Protein AF-A0A929PPQ3-F1 (afdb_monomer_lite)

Sequence (54 aa):
GVKISSTTDQLLYQNQGQAGIPLSQAEREAMIAFLGTLTDHEFITNKKMNNPNP

Radius of gyration: 17.52 Å; chains: 1; bounding box: 33×34×37 Å

Secondary structure (DSSP, 8-state):
-PPP-TT--GGGBPTTS-BS----HHHHHHHHHHHHHT--HHHHH-TTTS-S--

pLDDT: mean 83.59, std 8.49, range [61.06, 97.06]

Foldseek 3Di:
DDDDDPPDDPVQADPPGHGDDDDDPVRVVVVVVVVVVVDDPCCVPPPVNVPPPD

Structure (mmCIF, N/CA/C/O backbone):
data_AF-A0A929PPQ3-F1
#
_entry.id   AF-A0A929PPQ3-F1
#
loop_
_atom_site.group_PDB
_atom_site.id
_atom_site.type_symbol
_atom_site.label_atom_id
_atom_site.label_alt_id
_atom_site.label_comp_id
_atom_site.label_asym_id
_atom_site.label_entity_id
_atom_site.label_seq_id
_atom_site.pdbx_PDB_ins_code
_atom_site.Cartn_x
_atom_site.Cartn_y
_atom_site.Cartn_z
_atom_site.occupancy
_atom_site.B_iso_or_equiv
_atom_site.auth_seq_id
_atom_site.auth_comp_id
_atom_site.auth_asym_id
_atom_site.auth_atom_id
_atom_site.pdbx_PDB_model_num
ATOM 1 N N . GLY A 1 1 ? -1.845 4.587 6.363 1.00 71.56 1 GLY A N 1
ATOM 2 C CA . GLY A 1 1 ? -2.904 3.964 7.186 1.00 71.56 1 GLY A CA 1
ATOM 3 C C . GLY A 1 1 ? -3.499 4.995 8.126 1.00 71.56 1 GLY A C 1
ATOM 4 O O . GLY A 1 1 ? -2.927 6.073 8.243 1.00 71.56 1 GLY A O 1
ATOM 5 N N . VAL A 1 2 ? -4.625 4.681 8.772 1.00 80.75 2 VAL A N 1
ATOM 6 C CA . VAL A 1 2 ? -5.256 5.554 9.780 1.00 80.75 2 VAL A CA 1
ATOM 7 C C . VAL A 1 2 ? -4.397 5.563 11.047 1.00 80.75 2 VAL A C 1
ATOM 9 O O . VAL A 1 2 ? -3.998 4.504 11.529 1.00 80.75 2 VAL A O 1
ATOM 12 N N . LYS A 1 3 ? -4.081 6.752 11.569 1.00 83.56 3 LYS A N 1
ATOM 13 C CA . LYS A 1 3 ? -3.302 6.925 12.800 1.00 83.56 3 LYS A CA 1
ATOM 14 C C . LYS A 1 3 ? -4.245 7.304 13.934 1.00 83.56 3 LYS A C 1
ATOM 16 O O . LYS A 1 3 ? -4.958 8.294 13.815 1.00 83.56 3 LYS A O 1
ATOM 21 N N . ILE A 1 4 ? -4.220 6.527 15.012 1.00 88.31 4 ILE A N 1
ATOM 22 C CA . ILE A 1 4 ? -5.067 6.767 16.181 1.00 88.31 4 ILE A CA 1
ATOM 23 C C . ILE A 1 4 ? -4.684 8.082 16.862 1.00 88.31 4 ILE A C 1
ATOM 25 O O . ILE A 1 4 ? -3.507 8.364 17.097 1.00 88.31 4 ILE A O 1
ATOM 29 N N . SER A 1 5 ? -5.704 8.859 17.201 1.00 89.94 5 SER A N 1
ATOM 30 C CA . SER A 1 5 ? -5.652 10.086 17.989 1.00 89.94 5 SER A CA 1
ATOM 31 C C . SER A 1 5 ? -6.880 10.172 18.900 1.00 89.94 5 SER A C 1
ATOM 33 O O . SER A 1 5 ? -7.838 9.412 18.751 1.00 89.94 5 SER A O 1
ATOM 35 N N . SER A 1 6 ? -6.890 11.153 19.805 1.00 90.56 6 SER A N 1
ATOM 36 C CA . SER A 1 6 ? -8.034 11.442 20.682 1.00 90.56 6 SER A CA 1
ATOM 37 C C . SER A 1 6 ? -9.323 11.814 19.939 1.00 90.56 6 SER A C 1
ATOM 39 O O . SER A 1 6 ? -10.391 11.802 20.539 1.00 90.56 6 SER A O 1
ATOM 41 N N . THR A 1 7 ? -9.235 12.139 18.649 1.00 91.31 7 THR A N 1
ATOM 42 C CA . THR A 1 7 ? -10.364 12.542 17.801 1.00 91.31 7 THR A CA 1
ATOM 43 C C . THR A 1 7 ? -10.713 11.502 16.736 1.00 91.31 7 THR A C 1
ATOM 45 O O . THR A 1 7 ? -11.467 11.798 15.813 1.00 91.31 7 THR A O 1
ATOM 48 N N . THR A 1 8 ? -10.152 10.291 16.815 1.00 87.88 8 THR A N 1
ATOM 49 C CA . THR A 1 8 ? -10.447 9.228 15.845 1.00 87.88 8 THR A CA 1
ATOM 50 C C . THR A 1 8 ? -11.846 8.664 16.081 1.00 87.88 8 THR A C 1
ATOM 52 O O . THR A 1 8 ? -12.139 8.178 17.172 1.00 87.88 8 THR A O 1
ATOM 55 N N . ASP A 1 9 ? -12.686 8.708 15.047 1.00 88.62 9 ASP A N 1
ATOM 56 C CA . ASP A 1 9 ? -14.047 8.165 15.068 1.00 88.62 9 ASP A CA 1
ATOM 57 C C . ASP A 1 9 ? -14.038 6.646 15.319 1.00 88.62 9 ASP A C 1
ATOM 59 O O . ASP A 1 9 ? -13.208 5.919 14.767 1.00 88.62 9 ASP A O 1
ATOM 63 N N . GLN A 1 10 ? -14.973 6.164 16.141 1.00 87.31 10 GLN A N 1
ATOM 64 C CA . GLN A 1 10 ? -15.134 4.745 16.466 1.00 87.31 10 GLN A CA 1
ATOM 65 C C . GLN A 1 10 ? -15.386 3.875 15.227 1.00 87.31 10 GLN A C 1
ATOM 67 O O . GLN A 1 10 ? -14.953 2.725 15.197 1.00 87.31 10 GLN A O 1
ATOM 72 N N . LEU A 1 11 ? -16.003 4.426 14.178 1.00 87.56 11 LEU A N 1
ATOM 73 C CA . LEU A 1 11 ? -16.234 3.730 12.908 1.00 87.56 11 LEU A CA 1
ATOM 74 C C . LEU A 1 11 ? -14.942 3.398 12.147 1.00 87.56 11 LEU A C 1
ATOM 76 O O . LEU A 1 11 ? -14.959 2.574 11.237 1.00 87.56 11 LEU A O 1
ATOM 80 N N . LEU A 1 12 ? -13.818 4.031 12.497 1.00 85.75 12 LEU A N 1
ATOM 81 C CA . LEU A 1 12 ? -12.519 3.807 11.852 1.00 85.75 12 LEU A CA 1
ATOM 82 C C . LEU A 1 12 ? -11.709 2.676 12.506 1.00 85.75 12 LEU A C 1
ATOM 84 O O . LEU A 1 12 ? -10.602 2.364 12.050 1.00 85.75 12 LEU A O 1
ATOM 88 N N . TYR A 1 13 ? -12.244 2.072 13.569 1.00 87.44 13 TYR A N 1
ATOM 89 C CA . TYR A 1 13 ? -11.658 0.924 14.245 1.00 87.44 13 TYR A CA 1
ATOM 90 C C . TYR A 1 13 ? -12.239 -0.374 13.688 1.00 87.44 13 TYR A C 1
ATOM 92 O O . TYR A 1 13 ? -13.440 -0.518 13.482 1.00 87.44 13 TYR A O 1
ATOM 100 N N . GLN A 1 14 ? -11.365 -1.348 13.482 1.00 86.56 14 GLN A N 1
ATOM 101 C CA . GLN A 1 14 ? -11.727 -2.722 13.178 1.00 86.56 14 GLN A CA 1
ATOM 102 C C . GLN A 1 14 ? -12.148 -3.459 14.449 1.00 86.56 14 GLN A C 1
ATOM 104 O O . GLN A 1 14 ? -11.960 -2.995 15.582 1.00 86.56 14 GLN A O 1
ATOM 109 N N . ASN A 1 15 ? -12.623 -4.687 14.248 1.00 74.62 15 ASN A N 1
ATOM 110 C CA . ASN A 1 15 ? -12.765 -5.661 15.319 1.00 74.62 15 ASN A CA 1
ATOM 111 C C . ASN A 1 15 ? -11.437 -5.757 16.093 1.00 74.62 15 ASN A C 1
ATOM 113 O O . ASN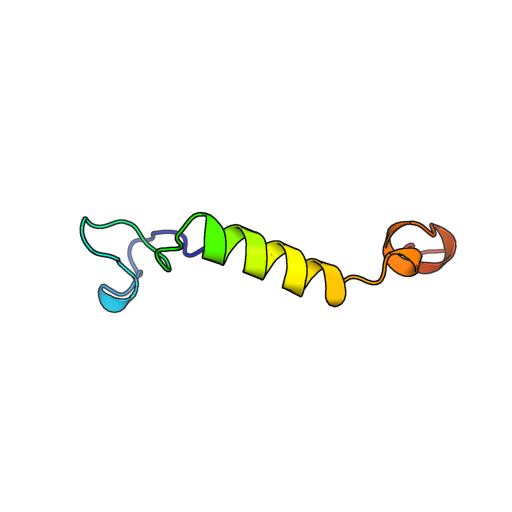 A 1 15 ? -10.375 -5.860 15.485 1.00 74.62 15 ASN A O 1
ATOM 117 N N . GLN A 1 16 ? -11.503 -5.721 17.428 1.00 74.56 16 GLN A N 1
ATOM 118 C CA . GLN A 1 16 ? -10.346 -5.733 18.345 1.00 74.56 16 GLN A CA 1
ATOM 119 C C . GLN A 1 16 ? -9.563 -4.407 18.480 1.00 74.56 16 GLN A C 1
ATOM 121 O O . GLN A 1 16 ? -8.488 -4.394 19.075 1.00 74.56 16 GLN A O 1
ATOM 126 N N . GLY A 1 17 ? -10.109 -3.277 18.010 1.00 77.81 17 GLY A N 1
ATOM 127 C CA . GLY A 1 17 ? -9.586 -1.940 18.338 1.00 77.81 17 GLY A CA 1
ATOM 128 C C . GLY A 1 17 ? -8.386 -1.490 17.501 1.00 77.81 17 GLY A C 1
ATOM 129 O O . GLY A 1 17 ? -7.721 -0.511 17.839 1.00 77.81 17 GLY A O 1
ATOM 130 N N . GLN A 1 18 ? -8.104 -2.179 16.397 1.00 84.88 18 GLN A N 1
ATOM 131 C CA . GLN A 1 18 ? -7.044 -1.809 15.463 1.00 84.88 18 GLN A CA 1
ATOM 132 C C . GLN A 1 18 ? -7.615 -0.901 14.368 1.00 84.88 18 GLN A C 1
ATOM 134 O O . GLN A 1 18 ? -8.631 -1.233 13.775 1.00 84.88 18 GLN A O 1
ATOM 139 N N . ALA A 1 19 ? -7.012 0.253 14.086 1.00 83.56 19 ALA A N 1
ATOM 140 C CA . ALA A 1 19 ? -7.532 1.149 13.049 1.00 83.56 19 ALA A CA 1
ATOM 141 C C . ALA A 1 19 ? -7.190 0.712 11.622 1.00 83.56 19 ALA A C 1
ATOM 143 O O . ALA A 1 19 ? -6.123 0.156 11.355 1.00 83.56 19 ALA A O 1
ATOM 144 N N . GLY A 1 20 ? -8.061 1.085 10.683 1.00 81.31 20 GLY A N 1
ATOM 145 C CA . GLY A 1 20 ? -7.852 0.923 9.243 1.00 81.31 20 GLY A CA 1
ATOM 146 C C . GLY A 1 20 ? -8.720 -0.172 8.633 1.00 81.31 20 GLY A C 1
ATOM 147 O O . GLY A 1 20 ? -9.724 -0.562 9.213 1.00 81.31 20 GLY A O 1
ATOM 148 N N . ILE A 1 21 ? -8.315 -0.688 7.474 1.00 83.38 21 ILE A N 1
ATOM 149 C CA . ILE A 1 21 ? -9.049 -1.729 6.742 1.00 83.38 21 ILE A CA 1
ATOM 150 C C . ILE A 1 21 ? -8.302 -3.060 6.909 1.00 83.38 21 ILE A C 1
ATOM 152 O O . ILE A 1 21 ? -7.090 -3.086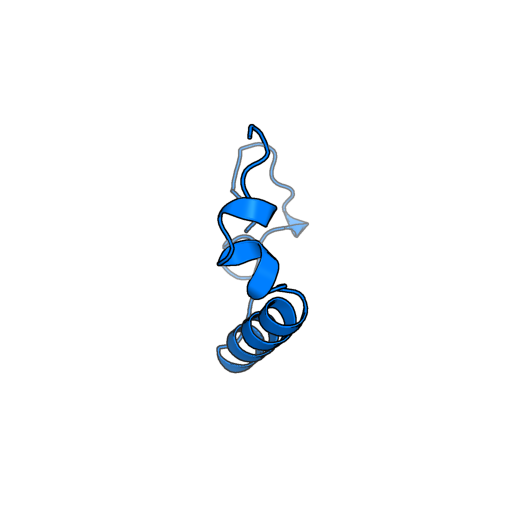 6.656 1.00 83.38 21 ILE A O 1
ATOM 156 N N . PRO A 1 22 ? -8.967 -4.146 7.348 1.00 85.12 22 PRO A N 1
ATOM 157 C CA . PRO A 1 22 ? -8.342 -5.458 7.387 1.00 85.12 22 PRO A CA 1
ATOM 158 C C . PRO A 1 22 ? -8.073 -5.901 5.952 1.00 85.12 22 PRO A C 1
ATOM 160 O O . PRO A 1 22 ? -8.957 -5.838 5.105 1.00 85.12 22 PRO A O 1
ATOM 163 N N . LEU A 1 23 ? -6.846 -6.335 5.683 1.00 88.06 23 LEU A N 1
ATOM 164 C CA . LEU A 1 23 ? -6.463 -6.883 4.388 1.00 88.06 23 LEU A CA 1
ATOM 165 C C . LEU A 1 23 ? -5.874 -8.263 4.615 1.00 88.06 23 LEU A C 1
ATOM 167 O O . LEU A 1 23 ? -4.926 -8.417 5.393 1.00 88.06 23 LEU A O 1
ATOM 171 N N . SER A 1 24 ? -6.410 -9.252 3.910 1.00 92.62 24 SER A N 1
ATOM 172 C CA . SER A 1 24 ? -5.738 -10.534 3.754 1.00 92.62 24 SER A CA 1
ATOM 173 C C . SER A 1 24 ? -4.411 -10.354 3.008 1.00 92.62 24 SER A C 1
ATOM 175 O O . SER A 1 24 ? -4.159 -9.338 2.350 1.00 92.62 24 SER A O 1
ATOM 177 N N . GLN A 1 25 ? -3.544 -11.363 3.093 1.00 94.44 25 GLN A N 1
ATOM 178 C CA . GLN A 1 25 ? -2.273 -11.353 2.371 1.00 94.44 25 GLN A CA 1
ATOM 179 C C . GLN A 1 25 ? -2.484 -11.209 0.853 1.00 94.44 25 GLN A C 1
ATOM 181 O O . GLN A 1 25 ? -1.812 -10.400 0.218 1.00 94.44 25 GLN A O 1
ATOM 186 N N . ALA A 1 26 ? -3.470 -11.917 0.296 1.00 97.06 26 ALA A N 1
ATOM 187 C CA . ALA A 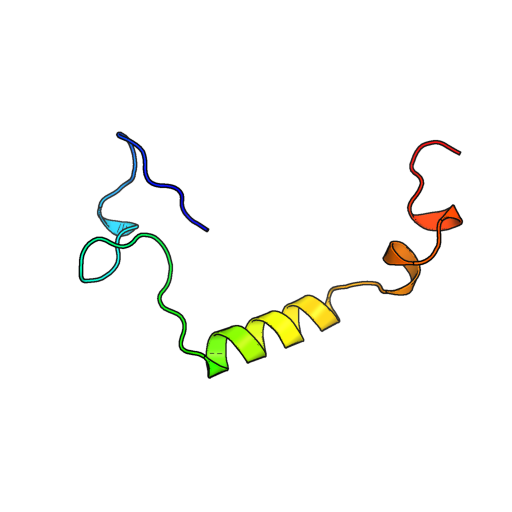1 26 ? -3.793 -11.858 -1.127 1.00 97.06 26 ALA A CA 1
ATOM 188 C C . ALA A 1 26 ? -4.300 -10.470 -1.556 1.00 97.06 26 ALA A C 1
ATOM 190 O O . ALA A 1 26 ? -3.865 -9.942 -2.576 1.00 97.06 26 ALA A O 1
ATOM 191 N N . GLU A 1 27 ? -5.176 -9.841 -0.766 1.00 95.19 27 GLU A N 1
ATOM 192 C CA . GLU A 1 27 ? -5.664 -8.484 -1.058 1.00 95.19 27 GLU A CA 1
ATOM 193 C C . GLU A 1 27 ? -4.538 -7.451 -0.989 1.00 95.19 27 GLU A C 1
ATOM 195 O O . GLU A 1 27 ? -4.463 -6.550 -1.823 1.00 95.19 27 GLU A O 1
ATOM 200 N N . ARG A 1 28 ? -3.622 -7.600 -0.025 1.00 93.38 28 ARG A N 1
ATOM 201 C CA . ARG A 1 28 ? -2.432 -6.751 0.074 1.00 93.38 28 ARG A CA 1
ATOM 202 C C . ARG A 1 28 ? -1.556 -6.873 -1.172 1.00 93.38 28 ARG A C 1
ATOM 204 O O . ARG A 1 28 ? -1.134 -5.851 -1.707 1.00 93.38 28 ARG A O 1
ATOM 211 N N . GLU A 1 29 ? -1.279 -8.092 -1.622 1.00 96.50 29 GLU A N 1
ATOM 212 C CA . GLU A 1 29 ? -0.461 -8.348 -2.813 1.00 96.50 29 GLU A CA 1
ATOM 213 C C . GLU A 1 29 ? -1.123 -7.805 -4.083 1.00 96.50 29 GLU A C 1
ATOM 215 O O . GLU A 1 29 ? -0.474 -7.099 -4.858 1.00 96.50 29 GLU A O 1
ATOM 220 N N . ALA A 1 30 ? -2.426 -8.039 -4.255 1.00 96.06 30 ALA A N 1
ATOM 221 C CA . ALA A 1 30 ? -3.195 -7.507 -5.377 1.00 96.06 30 ALA A CA 1
ATOM 222 C C . ALA A 1 30 ? -3.198 -5.969 -5.395 1.00 96.06 30 ALA A C 1
ATOM 224 O O . ALA A 1 30 ? -3.032 -5.357 -6.450 1.00 96.06 30 ALA A O 1
ATOM 225 N N . MET A 1 31 ? -3.325 -5.332 -4.228 1.00 92.31 31 MET A N 1
ATOM 226 C CA . MET A 1 31 ? -3.286 -3.876 -4.111 1.00 92.31 31 MET A CA 1
ATOM 227 C C . MET A 1 31 ? -1.898 -3.311 -4.439 1.00 92.31 31 MET A C 1
ATOM 229 O O . MET A 1 31 ? -1.807 -2.300 -5.130 1.00 92.31 31 MET A O 1
ATOM 233 N N . ILE A 1 32 ? -0.814 -3.959 -3.995 1.00 92.75 32 ILE A N 1
ATOM 234 C CA . ILE A 1 32 ? 0.555 -3.560 -4.362 1.00 92.75 32 ILE A CA 1
ATOM 235 C C . ILE A 1 32 ? 0.755 -3.680 -5.875 1.00 92.75 32 ILE A C 1
ATOM 237 O O . ILE A 1 32 ? 1.260 -2.742 -6.490 1.00 92.75 32 ILE A O 1
ATOM 241 N N . ALA A 1 33 ? 0.328 -4.792 -6.480 1.00 93.25 33 ALA A N 1
ATOM 242 C CA . ALA A 1 33 ? 0.426 -4.995 -7.922 1.00 93.25 33 ALA A CA 1
ATOM 243 C C . ALA A 1 33 ? -0.336 -3.909 -8.695 1.00 93.25 33 ALA A C 1
ATOM 245 O O . ALA A 1 33 ? 0.220 -3.303 -9.607 1.00 93.25 33 ALA A O 1
ATOM 246 N N . PHE A 1 34 ? -1.568 -3.602 -8.278 1.00 93.56 34 PHE A N 1
ATOM 247 C CA . PHE A 1 34 ? -2.381 -2.541 -8.868 1.00 93.56 34 PHE A CA 1
ATOM 248 C C . PHE A 1 34 ? -1.738 -1.153 -8.734 1.00 93.56 34 PHE A C 1
ATOM 250 O O . PHE A 1 34 ? -1.635 -0.417 -9.709 1.00 93.56 34 PHE A O 1
ATOM 257 N N . LEU A 1 35 ? -1.243 -0.777 -7.552 1.00 91.19 35 LEU A N 1
ATOM 258 C CA . LEU A 1 35 ? -0.547 0.505 -7.385 1.00 91.19 35 LEU A CA 1
ATOM 259 C C . LEU A 1 35 ? 0.745 0.563 -8.217 1.00 91.19 35 LEU A C 1
ATOM 261 O O . LEU A 1 35 ? 1.094 1.616 -8.754 1.00 91.19 35 LEU A O 1
ATOM 265 N N . GLY A 1 36 ? 1.413 -0.579 -8.394 1.00 87.94 36 GLY A N 1
ATOM 266 C CA . GLY A 1 36 ? 2.541 -0.731 -9.307 1.00 87.94 36 GLY A CA 1
ATOM 267 C C . GLY A 1 36 ? 2.188 -0.397 -10.758 1.00 87.94 36 GLY A C 1
ATOM 268 O O . GLY A 1 36 ? 3.002 0.217 -11.442 1.00 87.94 36 GLY A O 1
ATOM 269 N N . THR A 1 37 ? 0.967 -0.695 -11.222 1.00 87.75 37 THR A N 1
ATOM 270 C CA . THR A 1 37 ? 0.535 -0.332 -12.587 1.00 87.75 37 THR A CA 1
ATOM 271 C C . THR A 1 37 ? 0.279 1.162 -12.762 1.00 87.75 37 THR A C 1
ATOM 273 O O . THR A 1 37 ? 0.281 1.651 -13.885 1.00 87.75 37 THR A O 1
ATOM 276 N N . LEU A 1 38 ? 0.039 1.893 -11.670 1.00 87.50 38 LEU A N 1
ATOM 277 C CA . LEU A 1 38 ? -0.114 3.353 -11.683 1.00 87.50 38 LEU A CA 1
ATOM 278 C C . LEU A 1 38 ? 1.228 4.083 -11.545 1.00 87.50 38 LEU A C 1
ATOM 280 O O . LEU A 1 38 ? 1.275 5.312 -11.569 1.00 87.50 38 LEU A O 1
ATOM 284 N N . THR A 1 39 ? 2.312 3.332 -11.359 1.00 77.75 39 THR A N 1
ATOM 285 C CA . THR A 1 39 ? 3.642 3.882 -11.147 1.00 77.75 39 THR A CA 1
ATOM 286 C C . THR A 1 39 ? 4.381 3.990 -12.473 1.00 77.75 39 THR A C 1
ATOM 288 O O . THR A 1 39 ? 4.756 2.984 -13.077 1.00 77.75 39 THR A O 1
ATOM 291 N N . ASP A 1 40 ? 4.650 5.221 -12.900 1.00 75.56 40 ASP A N 1
ATOM 292 C CA . ASP A 1 40 ? 5.531 5.480 -14.033 1.00 75.56 40 ASP A CA 1
ATOM 293 C C . ASP A 1 40 ? 6.991 5.255 -13.609 1.00 75.56 40 ASP A C 1
ATOM 295 O O . ASP A 1 40 ? 7.608 6.056 -12.897 1.00 75.56 40 ASP A O 1
ATOM 299 N N . HIS A 1 41 ? 7.533 4.108 -14.011 1.00 76.88 41 HIS A N 1
ATOM 300 C CA . HIS A 1 41 ? 8.887 3.705 -13.653 1.00 76.88 41 HIS A CA 1
ATOM 301 C C . HIS A 1 41 ? 9.944 4.596 -14.321 1.00 76.88 41 HIS A C 1
ATOM 303 O O . HIS A 1 41 ? 11.016 4.792 -13.740 1.00 76.88 41 HIS A O 1
ATOM 309 N N . GLU A 1 42 ? 9.663 5.176 -15.494 1.00 67.94 42 GLU A N 1
ATOM 310 C CA . GLU A 1 42 ? 10.583 6.116 -16.139 1.00 67.94 42 GLU A CA 1
ATOM 311 C C . GLU A 1 42 ? 10.666 7.415 -15.348 1.00 67.94 42 GLU A C 1
ATOM 313 O O . GLU A 1 42 ? 11.770 7.900 -15.091 1.00 67.94 42 GLU A O 1
ATOM 318 N N . PHE A 1 43 ? 9.529 7.932 -14.877 1.00 73.62 43 PHE A N 1
ATOM 319 C CA . PHE A 1 43 ? 9.518 9.113 -14.019 1.00 73.62 43 PHE A CA 1
ATOM 320 C C . PHE A 1 43 ? 10.339 8.880 -12.743 1.00 73.62 43 PHE A C 1
ATOM 322 O O . PHE A 1 43 ? 11.208 9.679 -12.414 1.00 73.62 43 PHE A O 1
ATOM 329 N N . ILE A 1 44 ? 10.150 7.757 -12.044 1.00 76.12 44 ILE A N 1
ATOM 330 C CA . ILE A 1 44 ? 10.877 7.488 -10.788 1.00 76.12 44 ILE A CA 1
ATOM 331 C C . ILE A 1 44 ? 12.386 7.314 -11.003 1.00 76.12 44 ILE A C 1
ATOM 333 O O . ILE A 1 44 ? 13.177 7.741 -10.160 1.00 76.12 44 ILE A O 1
ATOM 337 N N . THR A 1 45 ? 12.807 6.689 -12.101 1.00 79.19 45 THR A N 1
ATOM 338 C CA . THR A 1 45 ? 14.219 6.324 -12.313 1.00 79.19 45 THR A CA 1
ATOM 339 C C . THR A 1 45 ? 15.025 7.391 -13.047 1.00 79.19 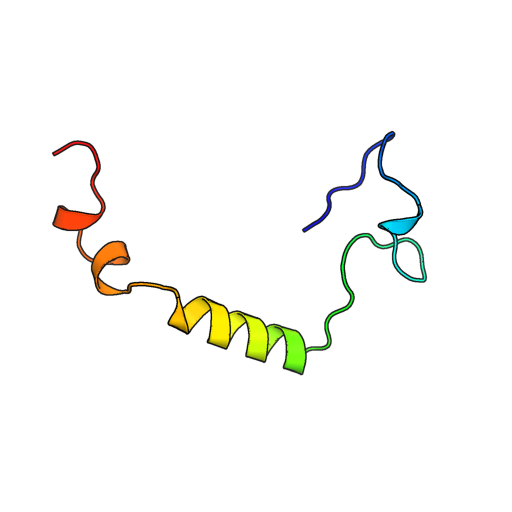45 THR A C 1
ATOM 341 O O . THR A 1 45 ? 16.247 7.468 -12.882 1.00 79.19 45 THR A O 1
ATOM 344 N N . ASN A 1 46 ? 14.371 8.257 -13.821 1.00 76.75 46 ASN A N 1
ATOM 345 C CA . ASN A 1 46 ? 15.044 9.269 -14.616 1.00 76.75 46 ASN A CA 1
ATOM 346 C C . ASN A 1 46 ? 15.209 10.586 -13.845 1.00 76.75 46 ASN A C 1
ATOM 348 O O . ASN A 1 46 ? 14.293 11.406 -13.759 1.00 76.75 46 ASN A O 1
ATOM 352 N N . LYS A 1 47 ? 16.440 10.840 -13.378 1.00 74.75 47 LYS A N 1
ATOM 353 C CA . LYS A 1 47 ? 16.824 12.083 -12.681 1.00 74.75 47 LYS A CA 1
ATOM 354 C C . LYS A 1 47 ? 16.521 13.373 -13.448 1.00 74.75 47 LYS A C 1
ATOM 356 O O . LYS A 1 47 ? 16.416 14.428 -12.836 1.00 74.75 47 LYS A O 1
ATOM 361 N N . LYS A 1 48 ? 16.405 13.311 -14.777 1.00 77.31 48 LYS A N 1
ATOM 362 C CA . LYS A 1 48 ? 16.060 14.477 -15.603 1.00 77.31 48 LYS A CA 1
ATOM 363 C C . LYS A 1 48 ? 14.566 14.797 -15.581 1.00 77.31 48 LYS A C 1
ATOM 365 O O . LYS A 1 48 ? 14.202 15.917 -15.908 1.00 77.31 48 LYS A O 1
ATOM 370 N N . MET A 1 49 ? 13.719 13.826 -15.236 1.00 72.81 49 MET A N 1
ATOM 371 C CA . MET A 1 49 ? 12.263 13.986 -15.201 1.00 72.81 49 MET A CA 1
ATOM 372 C C . MET A 1 49 ? 11.718 14.172 -13.784 1.00 72.81 49 MET A C 1
ATOM 374 O O . MET A 1 49 ? 10.743 14.893 -13.611 1.00 72.81 49 MET A O 1
ATOM 378 N N . ASN A 1 50 ? 12.358 13.582 -12.769 1.00 75.44 50 ASN A N 1
ATOM 379 C CA . ASN A 1 50 ? 11.910 13.695 -11.376 1.00 75.44 50 ASN A CA 1
ATOM 380 C C . ASN A 1 50 ? 12.611 14.774 -10.545 1.00 75.44 50 ASN A C 1
ATOM 382 O O . ASN A 1 50 ? 12.312 14.880 -9.356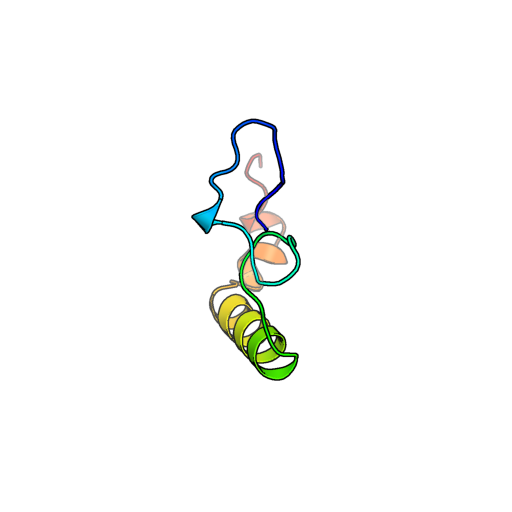 1.00 75.44 50 ASN A O 1
ATOM 386 N N . ASN A 1 51 ? 13.540 15.545 -11.119 1.00 76.62 51 ASN A N 1
ATOM 387 C CA . ASN A 1 51 ? 14.154 16.660 -10.411 1.00 76.62 51 ASN A CA 1
ATOM 388 C C . ASN A 1 51 ? 13.349 17.946 -10.674 1.00 76.62 51 ASN A C 1
ATOM 390 O O . ASN A 1 51 ? 13.448 18.500 -11.769 1.00 76.62 51 ASN A O 1
ATOM 394 N N . PRO A 1 52 ? 12.561 18.442 -9.702 1.00 72.19 52 PRO A N 1
ATOM 395 C CA . PRO A 1 52 ? 11.753 19.645 -9.882 1.00 72.19 52 PRO A CA 1
ATOM 396 C C . PRO A 1 52 ? 12.582 20.936 -9.874 1.00 72.19 52 PRO A C 1
ATOM 398 O O . PRO A 1 52 ? 12.020 22.001 -10.113 1.00 72.19 52 PRO A O 1
ATOM 401 N N . ASN A 1 53 ? 13.888 20.865 -9.586 1.00 67.75 53 ASN A N 1
ATOM 402 C CA . ASN A 1 53 ? 14.779 22.018 -9.622 1.00 67.75 53 ASN A CA 1
ATOM 403 C C . ASN A 1 53 ? 16.030 21.681 -10.465 1.00 67.75 53 ASN A C 1
ATOM 405 O O . ASN A 1 53 ? 16.917 20.988 -9.957 1.00 67.75 53 ASN A O 1
ATOM 409 N N . PRO A 1 54 ? 16.055 22.066 -11.754 1.00 61.06 54 PRO A N 1
ATOM 410 C CA . PRO A 1 54 ? 17.066 21.634 -12.722 1.00 61.06 54 PRO A CA 1
ATOM 411 C C . PRO A 1 54 ? 18.485 22.118 -12.407 1.00 61.06 54 PRO A C 1
ATOM 413 O O 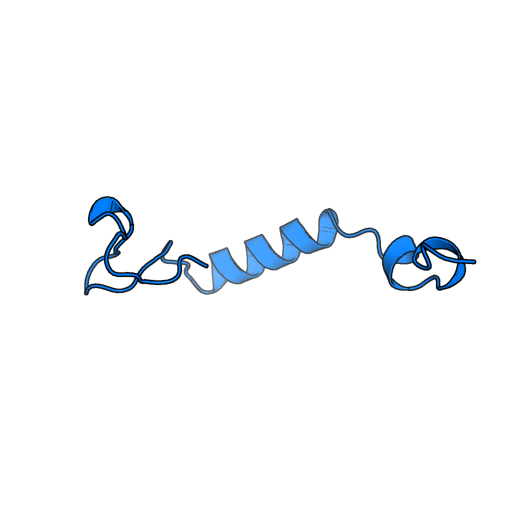. PRO A 1 54 ? 18.638 23.224 -11.841 1.00 61.06 54 PRO A O 1
#